Protein AF-A0A954QT85-F1 (afdb_monomer_lite)

Structure (mmCIF, N/CA/C/O backbone):
data_AF-A0A954QT85-F1
#
_entry.id   AF-A0A954QT85-F1
#
loop_
_atom_site.group_PDB
_atom_site.id
_atom_site.type_symbol
_atom_site.label_atom_id
_atom_site.label_alt_id
_atom_site.label_comp_id
_atom_site.label_asym_id
_atom_site.label_entity_id
_atom_site.label_seq_id
_atom_site.pdbx_PDB_ins_code
_atom_site.Cartn_x
_atom_site.Cartn_y
_atom_site.Cartn_z
_atom_site.occupancy
_atom_site.B_iso_or_equiv
_atom_site.auth_seq_id
_atom_site.auth_comp_id
_atom_site.auth_asym_id
_atom_site.auth_atom_id
_atom_site.pdbx_PDB_model_num
ATOM 1 N N . VAL A 1 1 ? 1.605 5.971 -12.149 1.00 67.94 1 VAL A N 1
ATOM 2 C CA . VAL A 1 1 ? 1.596 4.894 -11.134 1.00 67.94 1 VAL A CA 1
ATOM 3 C C . VAL A 1 1 ? 2.509 5.250 -9.976 1.00 67.94 1 VAL A C 1
ATOM 5 O O . VAL A 1 1 ? 3.526 5.888 -10.214 1.00 67.94 1 VAL A O 1
ATOM 8 N N . LEU A 1 2 ? 2.139 4.904 -8.746 1.00 67.56 2 LEU A N 1
ATOM 9 C CA . LEU A 1 2 ? 2.959 5.116 -7.550 1.00 67.56 2 LEU A CA 1
ATOM 10 C C . LEU A 1 2 ? 3.504 3.767 -7.062 1.00 67.56 2 LEU A C 1
ATOM 12 O O . LEU A 1 2 ? 2.730 2.831 -6.890 1.00 67.56 2 LEU A O 1
ATOM 16 N N . CYS A 1 3 ? 4.808 3.656 -6.833 1.00 67.69 3 CYS A N 1
ATOM 17 C CA . CYS A 1 3 ? 5.432 2.490 -6.211 1.00 67.69 3 CYS A CA 1
ATOM 18 C C . CYS A 1 3 ? 6.156 2.938 -4.945 1.00 67.69 3 CYS A C 1
ATOM 20 O O . CYS A 1 3 ? 6.933 3.885 -4.998 1.00 67.69 3 CYS A O 1
ATOM 22 N N . ALA A 1 4 ? 5.892 2.299 -3.807 1.00 66.56 4 ALA A N 1
ATOM 23 C CA . ALA A 1 4 ? 6.559 2.615 -2.545 1.00 66.56 4 ALA A CA 1
ATOM 24 C C . ALA A 1 4 ? 7.546 1.512 -2.147 1.00 66.56 4 ALA A C 1
ATOM 26 O O . ALA A 1 4 ? 7.207 0.329 -2.147 1.00 66.56 4 ALA A O 1
ATOM 27 N N . VAL A 1 5 ? 8.757 1.927 -1.780 1.00 65.50 5 VAL A N 1
ATOM 28 C CA . VAL A 1 5 ? 9.930 1.092 -1.519 1.00 65.50 5 VAL A CA 1
ATOM 29 C C . VAL A 1 5 ? 10.584 1.517 -0.211 1.00 65.50 5 VAL A C 1
ATOM 31 O O . VAL A 1 5 ? 10.837 2.695 0.038 1.00 65.50 5 VAL A O 1
ATOM 34 N N . GLY A 1 6 ? 10.905 0.542 0.631 1.00 60.19 6 GLY A N 1
ATOM 35 C CA . GLY A 1 6 ? 11.756 0.773 1.793 1.00 60.19 6 GLY A CA 1
ATOM 36 C C . GLY A 1 6 ? 13.237 0.886 1.428 1.00 60.19 6 GLY A C 1
ATOM 37 O O . GLY A 1 6 ? 13.700 0.223 0.509 1.00 60.19 6 GLY A O 1
ATOM 38 N N . GLY A 1 7 ? 14.014 1.633 2.208 1.00 54.50 7 GLY A N 1
ATOM 39 C CA . GLY A 1 7 ? 15.477 1.740 2.087 1.00 54.50 7 GLY A CA 1
ATOM 40 C C . GLY A 1 7 ? 16.266 0.542 2.640 1.00 54.50 7 GLY A C 1
ATOM 41 O O . GLY A 1 7 ? 17.430 0.699 2.992 1.00 54.50 7 GLY A O 1
ATOM 42 N N . GLY A 1 8 ? 15.631 -0.626 2.794 1.00 62.81 8 GLY A N 1
ATOM 43 C CA . GLY A 1 8 ? 16.267 -1.859 3.276 1.00 62.81 8 GLY A CA 1
ATOM 44 C C . GLY A 1 8 ? 17.018 -2.619 2.176 1.00 62.81 8 GLY A C 1
ATOM 45 O O . GLY A 1 8 ? 17.151 -2.128 1.057 1.00 62.81 8 GLY A O 1
ATOM 46 N N . GLN A 1 9 ? 17.475 -3.842 2.477 1.00 60.03 9 GLN A N 1
ATOM 47 C CA . GLN A 1 9 ? 18.276 -4.656 1.542 1.00 60.03 9 GLN A CA 1
ATOM 48 C C . GLN A 1 9 ? 17.580 -4.937 0.198 1.00 60.03 9 GLN A C 1
ATOM 50 O O . GLN A 1 9 ? 18.251 -5.048 -0.823 1.00 60.03 9 GLN A O 1
ATOM 55 N N . ASP A 1 10 ? 16.247 -4.937 0.173 1.00 64.25 10 ASP A N 1
ATOM 56 C CA . ASP A 1 10 ? 15.458 -5.226 -1.031 1.00 64.25 10 ASP A CA 1
ATOM 57 C C . ASP A 1 10 ? 15.173 -3.975 -1.887 1.00 64.25 10 ASP A C 1
ATOM 59 O O . ASP A 1 10 ? 14.677 -4.072 -3.012 1.00 64.25 10 ASP A O 1
ATOM 63 N N . GLY A 1 11 ? 15.495 -2.778 -1.376 1.00 69.38 11 GLY A N 1
ATOM 64 C CA . GLY A 1 11 ? 15.117 -1.510 -2.003 1.00 69.38 11 GLY A CA 1
ATOM 65 C C . GLY A 1 11 ? 15.787 -1.269 -3.356 1.00 69.38 11 GLY A C 1
ATOM 66 O O . GLY A 1 11 ? 15.167 -0.731 -4.273 1.00 69.38 11 GLY A O 1
ATOM 67 N N . VAL A 1 12 ? 17.034 -1.722 -3.514 1.00 75.06 12 VAL A N 1
ATOM 68 C CA . VAL A 1 12 ? 17.789 -1.601 -4.772 1.00 75.06 12 VAL A CA 1
ATOM 69 C C . VAL A 1 12 ? 17.232 -2.534 -5.846 1.00 75.06 12 VAL A C 1
ATOM 71 O O . VAL A 1 12 ? 17.084 -2.118 -6.996 1.00 75.06 12 VAL A O 1
ATOM 74 N N . SER A 1 13 ? 16.898 -3.776 -5.487 1.00 7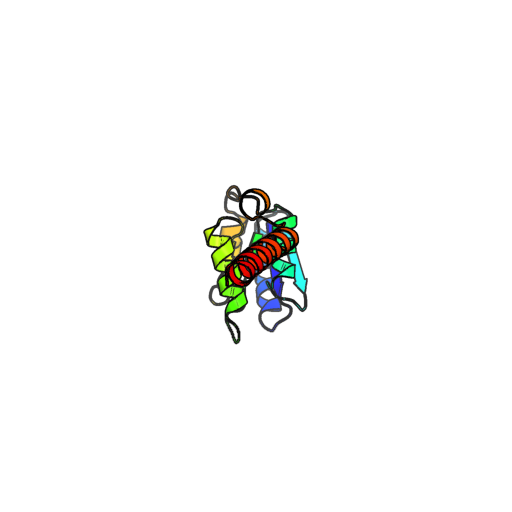6.69 13 SER A N 1
ATOM 75 C CA . SER A 1 13 ? 16.303 -4.747 -6.412 1.00 76.69 13 SER A CA 1
ATOM 76 C C . SER A 1 13 ? 14.945 -4.263 -6.917 1.00 76.69 13 SER A C 1
ATOM 78 O O . SER A 1 13 ? 14.681 -4.314 -8.118 1.00 76.69 13 SER A O 1
ATOM 80 N N . LEU A 1 14 ? 14.128 -3.697 -6.021 1.00 75.19 14 LEU A N 1
ATOM 81 C CA . LEU A 1 14 ? 12.832 -3.119 -6.370 1.00 75.19 14 LEU A CA 1
ATOM 82 C C . LEU A 1 14 ? 12.973 -1.888 -7.266 1.00 75.19 14 LEU A C 1
ATOM 84 O O . LEU A 1 14 ? 12.303 -1.802 -8.291 1.00 75.19 14 LEU A O 1
ATOM 88 N N . ALA A 1 15 ? 13.878 -0.967 -6.927 1.00 79.50 15 ALA A N 1
ATOM 89 C CA . ALA A 1 15 ? 14.139 0.207 -7.754 1.00 79.50 15 ALA A CA 1
ATOM 90 C C . ALA A 1 15 ? 14.620 -0.180 -9.161 1.00 79.50 15 ALA A C 1
ATOM 92 O O . ALA A 1 15 ? 14.156 0.393 -10.143 1.00 79.50 15 ALA A O 1
ATOM 93 N N . ARG A 1 16 ? 15.502 -1.183 -9.278 1.00 83.62 16 ARG A N 1
ATOM 94 C CA . ARG A 1 16 ? 15.997 -1.679 -10.571 1.00 83.62 16 ARG A CA 1
ATOM 95 C C . ARG A 1 16 ? 14.877 -2.283 -11.413 1.00 83.62 16 ARG A C 1
ATOM 97 O O . ARG A 1 16 ? 14.709 -1.875 -12.558 1.00 83.62 16 ARG A O 1
ATOM 104 N N . ALA A 1 17 ? 14.110 -3.208 -10.837 1.00 82.00 17 ALA A N 1
ATOM 105 C CA . ALA A 1 17 ? 13.004 -3.855 -11.535 1.00 82.00 17 ALA A CA 1
ATOM 106 C C . ALA A 1 17 ? 11.929 -2.834 -11.947 1.00 82.00 17 ALA A C 1
ATOM 108 O O . ALA A 1 17 ? 11.376 -2.915 -13.041 1.00 82.00 17 ALA A O 1
ATOM 109 N N . PHE A 1 18 ? 11.685 -1.822 -11.108 1.00 82.25 18 PHE A N 1
ATOM 110 C CA . PHE A 1 18 ? 10.777 -0.728 -11.429 1.00 82.25 18 PHE A CA 1
ATOM 111 C C . PHE A 1 18 ? 11.284 0.126 -12.592 1.00 82.25 18 PHE A C 1
ATOM 113 O O . PHE A 1 18 ? 10.513 0.365 -13.515 1.00 82.25 18 PHE A O 1
ATOM 120 N N . VAL A 1 19 ? 12.558 0.551 -12.576 1.00 82.88 19 VAL A N 1
ATOM 121 C CA . VAL A 1 19 ? 13.187 1.334 -13.660 1.00 82.88 19 VAL A CA 1
ATOM 122 C C . VAL A 1 19 ? 13.122 0.589 -14.995 1.00 82.88 19 VAL A C 1
ATOM 124 O O . VAL A 1 19 ? 12.772 1.177 -16.018 1.00 82.88 19 VAL A O 1
ATOM 127 N N . GLU A 1 20 ? 13.409 -0.711 -14.985 1.00 84.62 20 GLU A N 1
ATOM 128 C CA . GLU A 1 20 ? 13.288 -1.561 -16.168 1.00 84.62 20 GLU A CA 1
ATOM 129 C C . GLU A 1 20 ? 11.841 -1.592 -16.681 1.00 84.62 20 GLU A C 1
ATOM 131 O O . GLU A 1 20 ? 11.592 -1.326 -17.858 1.00 84.62 20 GLU A O 1
ATOM 136 N N . ALA A 1 21 ? 10.870 -1.785 -15.787 1.00 80.94 21 ALA A N 1
ATOM 137 C CA . ALA A 1 21 ? 9.459 -1.828 -16.152 1.00 80.94 21 ALA A CA 1
ATOM 138 C C . ALA A 1 21 ? 8.925 -0.491 -16.709 1.00 80.94 21 ALA A C 1
ATOM 140 O O . ALA A 1 21 ? 8.134 -0.475 -17.654 1.00 80.94 21 ALA A O 1
ATOM 141 N N . ILE A 1 22 ? 9.361 0.658 -16.182 1.00 81.56 22 ILE A N 1
ATOM 142 C CA . ILE A 1 22 ? 8.942 1.969 -16.716 1.00 81.56 22 ILE A CA 1
ATOM 143 C C . ILE A 1 22 ? 9.602 2.290 -18.060 1.00 81.56 22 ILE A C 1
ATOM 145 O O . ILE A 1 22 ? 8.974 2.937 -18.901 1.00 81.56 22 ILE A O 1
ATOM 149 N N . SER A 1 23 ? 10.818 1.788 -18.303 1.00 81.12 23 SER A N 1
ATOM 150 C CA . SER A 1 23 ? 11.537 2.017 -19.564 1.00 81.12 23 SER A CA 1
ATOM 151 C C . SER A 1 23 ? 10.813 1.432 -20.784 1.00 81.12 23 SER A C 1
ATOM 153 O O . SER A 1 23 ? 10.906 1.986 -21.876 1.00 81.12 23 SER A O 1
ATOM 155 N N . VAL A 1 24 ? 10.027 0.365 -20.585 1.00 81.81 24 VAL A N 1
ATOM 156 C CA . VAL A 1 24 ? 9.291 -0.335 -21.653 1.00 81.81 24 VAL A CA 1
ATOM 157 C C . VAL A 1 24 ? 7.811 0.050 -21.751 1.00 81.81 24 VAL A C 1
ATOM 159 O O . VAL A 1 24 ? 7.132 -0.360 -22.688 1.00 81.81 24 VAL A O 1
ATOM 162 N N . THR A 1 25 ? 7.282 0.828 -20.801 1.00 74.06 25 THR A N 1
ATOM 163 C CA . THR A 1 25 ? 5.841 1.150 -20.731 1.00 74.06 25 THR A CA 1
ATOM 164 C C . THR A 1 25 ? 5.499 2.605 -21.038 1.00 74.06 25 THR A C 1
ATOM 166 O O . THR A 1 25 ? 4.332 2.900 -21.295 1.00 74.06 25 THR A O 1
ATOM 169 N N . ASN A 1 26 ? 6.481 3.516 -21.021 1.00 72.44 26 ASN A N 1
ATOM 170 C CA . ASN A 1 26 ? 6.312 4.954 -21.285 1.00 72.44 26 ASN A CA 1
ATOM 171 C C . ASN A 1 26 ? 5.184 5.627 -20.459 1.00 72.44 26 ASN A C 1
ATOM 173 O O . ASN A 1 26 ? 4.591 6.623 -20.876 1.00 72.44 26 ASN A O 1
ATOM 177 N N . ARG A 1 27 ? 4.851 5.070 -19.282 1.00 75.31 27 ARG A N 1
ATOM 178 C CA . ARG A 1 27 ? 3.817 5.590 -18.372 1.00 75.31 27 ARG A CA 1
ATOM 179 C C . ARG A 1 27 ? 4.450 6.444 -17.265 1.00 75.31 27 ARG A C 1
ATOM 181 O O . ARG A 1 27 ? 5.430 6.008 -16.662 1.00 75.31 27 ARG A O 1
ATOM 188 N N . PRO A 1 28 ? 3.868 7.608 -16.905 1.00 67.31 28 PRO A N 1
ATOM 189 C CA . PRO A 1 28 ? 4.342 8.401 -15.776 1.00 67.31 28 PRO A CA 1
ATOM 190 C C . PRO A 1 28 ? 4.272 7.603 -14.474 1.00 67.31 28 PRO A C 1
ATOM 192 O O . PRO A 1 28 ? 3.213 7.092 -14.081 1.00 67.31 28 PRO A O 1
ATOM 195 N N . ALA A 1 29 ? 5.404 7.514 -13.789 1.00 68.94 29 ALA A N 1
ATOM 196 C CA . ALA A 1 29 ? 5.596 6.637 -12.652 1.00 68.94 29 ALA A CA 1
ATOM 197 C C . ALA A 1 29 ? 6.408 7.349 -11.562 1.00 68.94 29 ALA A C 1
ATOM 199 O O . ALA A 1 29 ? 7.352 8.073 -11.862 1.00 68.94 29 ALA A O 1
ATOM 200 N N . VAL A 1 30 ? 6.019 7.172 -10.302 1.00 67.31 30 VAL A N 1
ATOM 201 C CA . VAL A 1 30 ? 6.673 7.771 -9.134 1.00 67.31 30 VAL A CA 1
ATOM 202 C C . VAL A 1 30 ? 7.115 6.640 -8.220 1.00 67.31 30 VAL A C 1
ATOM 204 O O . VAL A 1 30 ? 6.290 5.820 -7.823 1.00 67.31 30 VAL A O 1
ATOM 207 N N . LEU A 1 31 ? 8.404 6.609 -7.886 1.00 67.88 31 LEU A N 1
ATOM 208 C CA . LEU A 1 31 ? 8.974 5.699 -6.898 1.00 67.88 31 LEU A CA 1
ATOM 209 C C . LEU A 1 31 ? 9.186 6.464 -5.585 1.00 67.88 31 LEU A C 1
ATOM 211 O O . LEU A 1 31 ? 9.976 7.403 -5.537 1.00 67.88 31 LEU A O 1
ATOM 215 N N . LEU A 1 32 ? 8.486 6.085 -4.522 1.00 63.75 32 LEU A N 1
ATOM 216 C CA . LEU A 1 32 ? 8.707 6.593 -3.172 1.00 63.75 32 LEU A CA 1
ATOM 217 C C . LEU A 1 32 ? 9.737 5.701 -2.484 1.00 63.75 32 LEU A C 1
ATOM 219 O O . LEU A 1 32 ? 9.449 4.540 -2.219 1.00 63.75 32 LEU A O 1
ATOM 223 N N . THR A 1 33 ? 10.918 6.233 -2.177 1.00 56.62 33 THR A N 1
ATOM 224 C CA . THR A 1 33 ? 11.979 5.515 -1.451 1.00 56.62 33 THR A CA 1
ATOM 225 C C . THR A 1 33 ? 12.278 6.211 -0.125 1.00 56.62 33 THR A C 1
ATOM 227 O O . THR A 1 33 ? 12.401 7.435 -0.105 1.00 56.62 33 THR A O 1
ATOM 230 N N . GLY A 1 34 ? 12.459 5.475 0.973 1.00 54.34 34 GLY A N 1
ATOM 231 C CA . GLY A 1 34 ? 12.865 6.076 2.251 1.00 54.34 34 GLY A CA 1
ATOM 232 C C . GLY A 1 34 ? 13.110 5.061 3.373 1.00 54.34 34 GLY A C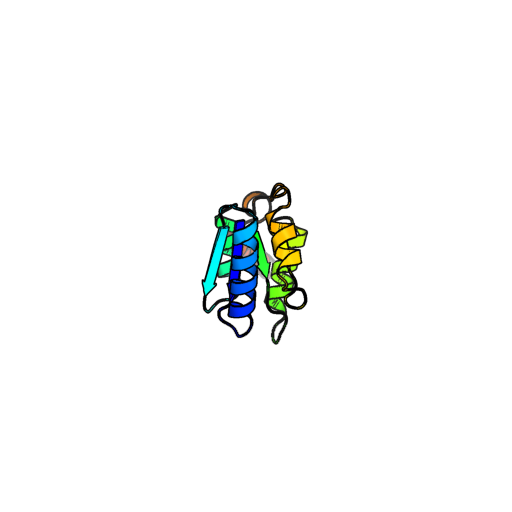 1
ATOM 233 O O . GLY A 1 34 ? 12.786 3.884 3.216 1.00 54.34 34 GLY A O 1
ATOM 234 N N . PRO A 1 35 ? 13.658 5.485 4.531 1.00 50.41 35 PRO A N 1
ATOM 235 C CA . PRO A 1 35 ? 13.957 4.589 5.660 1.00 50.41 35 PRO A CA 1
ATOM 236 C C . PRO A 1 35 ? 12.700 3.909 6.227 1.00 50.41 35 PRO A C 1
ATOM 238 O O . PRO A 1 35 ? 12.783 2.860 6.864 1.00 50.41 35 PRO A O 1
ATOM 241 N N . HIS A 1 36 ? 11.526 4.478 5.953 1.00 50.06 36 HIS A N 1
ATOM 242 C CA . HIS A 1 36 ? 10.237 3.914 6.306 1.00 50.06 36 HIS A CA 1
ATOM 243 C C . HIS A 1 36 ? 9.607 3.227 5.090 1.00 50.06 36 HIS A C 1
ATOM 245 O O . HIS A 1 36 ? 9.119 3.867 4.163 1.00 50.06 36 HIS A O 1
ATOM 251 N N . MET A 1 37 ? 9.618 1.894 5.146 1.00 62.66 37 MET A N 1
ATOM 252 C CA . MET A 1 37 ? 8.825 0.935 4.356 1.00 62.66 37 MET A CA 1
ATOM 253 C C . MET A 1 37 ? 7.313 1.285 4.341 1.00 62.66 37 MET A C 1
ATOM 255 O O . MET A 1 37 ? 6.952 2.290 4.953 1.00 62.66 37 MET A O 1
ATOM 259 N N . PRO A 1 38 ? 6.386 0.508 3.728 1.00 60.66 38 PRO A N 1
ATOM 260 C CA . PRO A 1 38 ? 4.930 0.718 3.878 1.00 60.66 38 PRO A CA 1
ATOM 261 C C . PRO A 1 38 ? 4.403 0.501 5.319 1.00 60.66 38 PRO A C 1
ATOM 263 O O . PRO A 1 38 ? 3.555 -0.344 5.604 1.00 60.66 38 PRO A O 1
ATOM 266 N N . GLY A 1 39 ? 4.921 1.272 6.271 1.00 67.50 39 GLY A N 1
ATOM 267 C CA . GLY A 1 39 ? 4.331 1.513 7.574 1.00 67.50 39 GLY A CA 1
ATOM 268 C C . GLY A 1 39 ? 3.196 2.528 7.467 1.00 67.50 39 GLY A C 1
ATOM 269 O O . GLY A 1 39 ? 2.870 3.012 6.385 1.00 67.50 39 GLY A O 1
ATOM 270 N N . TYR A 1 40 ? 2.602 2.864 8.609 1.00 70.69 40 TYR A N 1
ATOM 271 C CA . TYR A 1 40 ? 1.374 3.659 8.679 1.00 70.69 40 TYR A CA 1
ATOM 272 C C . TYR A 1 40 ? 1.437 4.962 7.862 1.00 70.69 40 TYR A C 1
ATOM 274 O O . TYR A 1 40 ? 0.605 5.174 6.987 1.00 70.69 40 TYR A O 1
ATOM 282 N N . ASN A 1 41 ? 2.479 5.775 8.058 1.00 72.50 41 ASN A N 1
ATOM 283 C CA . ASN A 1 41 ? 2.604 7.078 7.394 1.00 72.50 41 ASN A CA 1
ATOM 284 C C . ASN A 1 41 ? 2.748 6.962 5.873 1.00 72.50 41 ASN A C 1
ATOM 286 O O . ASN A 1 41 ? 2.089 7.691 5.138 1.00 72.50 41 ASN A O 1
ATOM 290 N N . THR A 1 42 ? 3.558 6.016 5.395 1.00 75.38 42 THR A N 1
ATOM 291 C CA . THR A 1 42 ? 3.744 5.777 3.958 1.00 75.38 42 THR A CA 1
ATOM 292 C C . THR A 1 42 ? 2.439 5.325 3.309 1.00 75.38 42 THR A C 1
ATOM 294 O O . THR A 1 42 ? 2.102 5.796 2.226 1.00 75.38 42 THR A O 1
ATOM 297 N N . MET A 1 43 ? 1.664 4.471 3.988 1.00 77.56 43 MET A N 1
ATOM 298 C CA . MET A 1 43 ? 0.342 4.060 3.508 1.00 77.56 43 MET A CA 1
ATOM 299 C C . MET A 1 43 ? -0.624 5.248 3.464 1.00 77.56 43 MET A C 1
ATOM 301 O O . MET A 1 43 ? -1.309 5.424 2.462 1.00 77.56 43 MET A O 1
ATOM 305 N N . CYS A 1 44 ? -0.630 6.111 4.486 1.00 76.31 44 CYS A N 1
ATOM 306 C CA . CYS A 1 44 ? -1.424 7.342 4.478 1.00 76.31 44 CYS A CA 1
ATOM 307 C C . CYS A 1 44 ? -1.056 8.267 3.310 1.00 76.31 44 CYS A C 1
ATOM 309 O O . CYS A 1 44 ? -1.951 8.796 2.656 1.00 76.31 44 CYS A O 1
ATOM 311 N N . SER A 1 45 ? 0.235 8.429 2.999 1.00 75.44 45 SER A N 1
ATOM 312 C CA . SER A 1 45 ? 0.669 9.203 1.830 1.00 75.44 45 SER A CA 1
ATOM 313 C C . SER A 1 45 ? 0.215 8.562 0.518 1.00 75.44 45 SER A C 1
ATOM 315 O O . SER A 1 45 ? -0.334 9.248 -0.336 1.00 75.44 45 SER A O 1
ATOM 317 N N . VAL A 1 46 ? 0.389 7.246 0.355 1.00 78.69 46 VAL A N 1
ATOM 318 C CA . VAL A 1 46 ? -0.088 6.517 -0.834 1.00 78.69 46 VAL A CA 1
ATOM 319 C C . VAL A 1 46 ? -1.592 6.732 -1.039 1.00 78.69 46 VAL A C 1
ATOM 321 O O . VAL A 1 46 ? -2.023 7.055 -2.146 1.00 78.69 46 VAL A O 1
ATOM 324 N N . MET A 1 47 ? -2.372 6.627 0.037 1.00 81.56 47 MET A N 1
ATOM 325 C CA . MET A 1 47 ? -3.820 6.835 0.025 1.00 81.56 47 MET A CA 1
ATOM 326 C C . MET A 1 47 ? -4.218 8.289 -0.270 1.00 81.56 47 MET A C 1
ATOM 328 O O . MET A 1 47 ? -5.207 8.520 -0.967 1.00 81.56 47 MET A O 1
ATOM 332 N N . SER A 1 48 ? -3.460 9.280 0.212 1.00 77.88 48 SER A N 1
ATOM 333 C CA . SER A 1 48 ? -3.802 10.697 0.030 1.00 77.88 48 SER A CA 1
ATOM 334 C C . SER A 1 48 ? -3.628 11.183 -1.411 1.00 77.88 48 SER A C 1
ATOM 336 O O . SER A 1 48 ? -4.367 12.071 -1.840 1.00 77.88 48 SER A O 1
ATOM 338 N N . PHE A 1 49 ? -2.713 10.578 -2.181 1.00 76.88 49 PHE A N 1
ATOM 339 C CA . PHE A 1 49 ? -2.485 10.939 -3.584 1.00 76.88 49 PHE A CA 1
ATOM 340 C C . PHE A 1 49 ? -3.627 10.529 -4.523 1.00 76.88 49 PHE A C 1
ATOM 342 O O . PHE A 1 49 ? -3.724 11.091 -5.615 1.00 76.88 49 PHE A O 1
ATOM 349 N N . GLY A 1 50 ? -4.468 9.557 -4.142 1.00 77.25 50 GLY A N 1
ATOM 350 C CA . GLY A 1 50 ? -5.586 9.090 -4.975 1.00 77.25 50 GLY A CA 1
ATOM 351 C C . GLY A 1 50 ? -5.147 8.552 -6.343 1.00 77.25 50 GLY A C 1
ATOM 352 O O . GLY A 1 50 ? -5.859 8.692 -7.336 1.00 77.25 50 GLY A O 1
ATOM 353 N N . LYS A 1 51 ? -3.930 8.004 -6.424 1.00 78.69 51 LYS A N 1
ATOM 354 C CA . LYS A 1 51 ? -3.339 7.457 -7.651 1.00 78.69 51 LYS A CA 1
ATOM 355 C C . LYS A 1 51 ? -3.269 5.933 -7.548 1.00 78.69 51 LYS A C 1
ATOM 357 O O . LYS A 1 51 ? -3.021 5.427 -6.456 1.00 78.69 51 LYS A O 1
ATOM 362 N N . PRO A 1 52 ? -3.351 5.217 -8.681 1.00 82.00 52 PRO A N 1
ATOM 363 C CA . PRO A 1 52 ? -3.036 3.796 -8.728 1.00 82.00 52 PRO A CA 1
ATOM 364 C C . PRO A 1 52 ? -1.661 3.504 -8.127 1.00 82.00 52 PRO A C 1
ATOM 366 O O . PRO A 1 52 ? -0.657 4.096 -8.557 1.00 82.00 52 PRO A O 1
ATOM 369 N N . ALA A 1 53 ? -1.633 2.615 -7.135 1.00 83.25 53 ALA A N 1
ATOM 370 C CA . ALA A 1 53 ? -0.460 2.356 -6.316 1.00 83.25 53 ALA A CA 1
ATOM 371 C C . ALA A 1 53 ? -0.184 0.860 -6.150 1.00 83.25 53 ALA A C 1
ATOM 373 O O . ALA A 1 53 ? -1.095 0.084 -5.869 1.00 83.25 53 ALA A O 1
ATOM 374 N N . LEU A 1 54 ? 1.090 0.488 -6.276 1.00 85.25 54 LEU A N 1
ATOM 375 C CA . LEU A 1 54 ? 1.605 -0.842 -5.972 1.00 85.25 54 LEU A CA 1
ATOM 376 C C . LEU A 1 54 ? 2.550 -0.760 -4.779 1.00 85.25 54 LEU A C 1
ATOM 378 O O . LEU A 1 54 ? 3.487 0.044 -4.757 1.00 85.25 54 LEU A O 1
ATOM 382 N N . VAL A 1 55 ? 2.316 -1.619 -3.796 1.00 83.25 55 VAL A N 1
ATOM 383 C CA . VAL A 1 55 ? 3.116 -1.701 -2.578 1.00 83.25 55 VAL A CA 1
ATOM 384 C C . VAL A 1 55 ? 3.825 -3.049 -2.519 1.00 83.25 55 VAL A C 1
ATOM 386 O O . VAL A 1 55 ? 3.200 -4.092 -2.697 1.00 83.25 55 VAL A O 1
ATOM 389 N N . VAL A 1 56 ? 5.126 -3.026 -2.224 1.00 84.56 56 VAL A N 1
ATOM 390 C CA . VAL A 1 56 ? 5.923 -4.232 -1.950 1.00 84.56 56 VAL A CA 1
ATOM 391 C C . VAL A 1 56 ? 6.332 -4.214 -0.475 1.00 84.56 56 VAL A C 1
ATOM 393 O O . VAL A 1 56 ? 7.320 -3.570 -0.108 1.00 84.56 56 VAL A O 1
ATOM 396 N N . PRO A 1 57 ? 5.531 -4.813 0.422 1.00 82.19 57 PRO A N 1
ATOM 397 C CA . PRO A 1 57 ? 5.807 -4.810 1.853 1.00 82.19 57 PRO A CA 1
ATOM 398 C C . PRO A 1 57 ? 6.898 -5.818 2.221 1.00 82.19 57 PRO A C 1
ATOM 400 O O . PRO A 1 57 ? 7.117 -6.813 1.535 1.00 82.19 57 PRO A O 1
ATOM 403 N N . ARG A 1 58 ? 7.537 -5.610 3.373 1.00 80.44 58 ARG A N 1
ATOM 404 C CA . ARG A 1 58 ? 8.395 -6.636 3.975 1.00 80.44 58 ARG A CA 1
ATOM 405 C C . ARG A 1 58 ? 7.552 -7.641 4.750 1.00 80.44 58 ARG A C 1
ATOM 407 O O . ARG A 1 58 ? 6.575 -7.264 5.397 1.00 80.44 58 ARG A O 1
ATOM 414 N N . THR A 1 59 ? 7.977 -8.896 4.737 1.00 81.38 59 THR A N 1
ATOM 415 C CA . THR A 1 59 ? 7.321 -10.002 5.454 1.00 81.38 59 THR A CA 1
ATOM 416 C C . THR A 1 59 ? 8.083 -10.454 6.701 1.00 81.38 59 THR A C 1
ATOM 418 O O . THR A 1 59 ? 7.503 -11.100 7.568 1.00 81.38 59 THR A O 1
ATOM 421 N N . LEU A 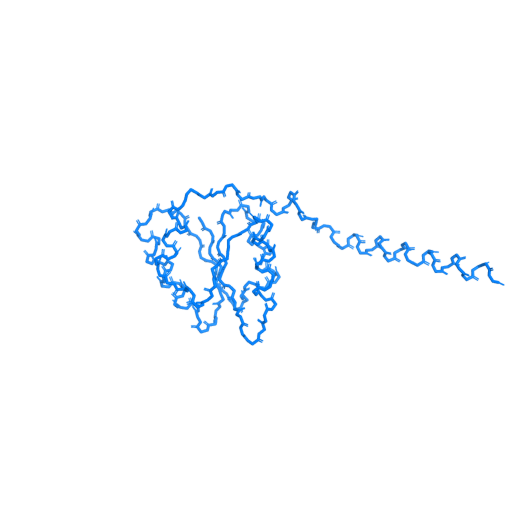1 60 ? 9.359 -10.080 6.839 1.00 80.56 60 LEU A N 1
ATOM 422 C CA . LEU A 1 60 ? 10.223 -10.428 7.974 1.00 80.56 60 LEU A CA 1
ATOM 423 C C . LEU A 1 60 ? 10.942 -9.196 8.542 1.00 80.56 60 LEU A C 1
ATOM 425 O O . LEU A 1 60 ? 11.125 -8.227 7.828 1.00 80.56 60 LEU A O 1
ATOM 429 N N . PRO A 1 61 ? 11.376 -9.171 9.814 1.00 77.38 61 PRO A N 1
ATOM 430 C CA . PRO A 1 61 ? 10.947 -10.075 10.880 1.00 77.38 61 PRO A CA 1
ATOM 431 C C . PRO A 1 61 ? 9.491 -9.819 11.310 1.00 77.38 61 PRO A C 1
ATOM 433 O O . PRO A 1 61 ? 8.938 -10.592 12.078 1.00 77.38 61 PRO A O 1
ATOM 436 N N . ARG A 1 62 ? 8.894 -8.710 10.857 1.00 78.88 62 ARG A N 1
ATOM 437 C CA . ARG A 1 62 ? 7.591 -8.198 11.285 1.00 78.88 62 ARG A CA 1
ATOM 438 C C . ARG A 1 62 ? 6.597 -8.256 10.129 1.00 78.88 62 ARG A C 1
ATOM 440 O O . ARG A 1 62 ? 6.865 -7.685 9.072 1.00 78.88 62 ARG A O 1
ATOM 447 N N . GLN A 1 63 ? 5.471 -8.934 10.334 1.00 85.12 63 GLN A N 1
ATOM 448 C CA . GLN A 1 63 ? 4.450 -9.180 9.308 1.00 85.12 63 GLN A CA 1
ATOM 449 C C . GLN A 1 63 ? 3.423 -8.048 9.180 1.00 85.12 63 GLN A C 1
ATOM 451 O O . GLN A 1 63 ? 2.647 -8.012 8.229 1.00 85.12 63 GLN A O 1
ATOM 456 N N . GLU A 1 64 ? 3.417 -7.089 10.101 1.00 84.56 64 GLU A N 1
ATOM 457 C CA . GLU A 1 64 ? 2.402 -6.040 10.207 1.00 84.56 64 GLU A CA 1
ATOM 458 C C . GLU A 1 64 ? 2.344 -5.142 8.965 1.00 84.56 64 GLU A C 1
ATOM 460 O O . GLU A 1 64 ? 1.296 -4.568 8.672 1.00 84.56 64 GLU A O 1
ATOM 465 N N . GLN A 1 65 ? 3.452 -4.996 8.230 1.00 82.44 65 GLN A N 1
ATOM 466 C CA . GLN A 1 65 ? 3.458 -4.283 6.947 1.00 82.44 65 GLN A CA 1
ATOM 467 C C . GLN A 1 65 ? 2.686 -5.059 5.883 1.00 82.44 65 GLN A C 1
ATOM 469 O O . GLN A 1 65 ? 1.813 -4.490 5.233 1.00 82.44 65 GLN A O 1
ATOM 474 N N . TYR A 1 66 ? 2.984 -6.353 5.743 1.00 85.94 66 TYR A N 1
ATOM 475 C CA . TYR A 1 66 ? 2.299 -7.232 4.804 1.00 85.94 66 TYR A CA 1
ATOM 476 C C . TYR A 1 66 ? 0.808 -7.328 5.127 1.00 85.94 66 TYR A C 1
ATOM 478 O O . TYR A 1 66 ? -0.014 -7.078 4.254 1.00 85.94 66 TYR A O 1
ATOM 486 N N . ILE A 1 67 ? 0.454 -7.561 6.396 1.00 88.38 67 ILE A N 1
ATOM 487 C CA . ILE A 1 67 ? -0.943 -7.631 6.849 1.00 88.38 67 ILE A CA 1
ATOM 488 C C . ILE A 1 67 ? -1.693 -6.340 6.499 1.00 88.38 67 ILE A C 1
ATOM 490 O O . ILE A 1 67 ? -2.771 -6.394 5.915 1.00 88.38 67 ILE A O 1
ATOM 494 N N . ARG A 1 68 ? -1.129 -5.166 6.811 1.00 87.19 68 ARG A N 1
ATOM 495 C CA . ARG A 1 68 ? -1.774 -3.875 6.516 1.00 87.19 68 ARG A CA 1
ATOM 496 C C . ARG A 1 68 ? -1.944 -3.641 5.019 1.00 87.19 68 ARG A C 1
ATOM 498 O O . ARG A 1 68 ? -3.009 -3.200 4.597 1.00 87.19 68 ARG A O 1
ATOM 505 N N . ALA A 1 69 ? -0.901 -3.909 4.238 1.00 86.56 69 ALA A N 1
ATOM 506 C CA . ALA A 1 69 ? -0.947 -3.746 2.793 1.00 86.56 69 ALA A CA 1
ATOM 507 C C . ALA A 1 69 ? -1.996 -4.681 2.178 1.00 86.56 69 ALA A C 1
ATOM 509 O O . ALA A 1 69 ? -2.808 -4.230 1.375 1.00 86.56 69 ALA A O 1
ATOM 510 N N . GLN A 1 70 ? -2.047 -5.938 2.625 1.00 89.38 70 GLN A N 1
ATOM 511 C CA . GLN A 1 70 ? -3.029 -6.909 2.160 1.00 89.38 70 GLN A CA 1
ATOM 512 C C . GLN A 1 70 ? -4.459 -6.474 2.495 1.00 89.38 70 GLN A C 1
ATOM 514 O O . GLN A 1 70 ? -5.302 -6.471 1.612 1.00 89.38 70 GLN A O 1
ATOM 519 N N . ARG A 1 71 ? -4.728 -5.995 3.719 1.00 90.62 71 ARG A N 1
ATOM 520 C CA . ARG A 1 71 ? -6.065 -5.486 4.081 1.00 90.62 71 ARG A CA 1
ATOM 521 C C . ARG A 1 71 ? -6.520 -4.317 3.211 1.00 90.62 71 ARG A C 1
ATOM 523 O O . ARG A 1 71 ? -7.690 -4.240 2.866 1.00 90.62 71 ARG A O 1
ATOM 530 N N . LEU A 1 72 ? -5.610 -3.418 2.843 1.00 87.62 72 LEU A N 1
ATOM 531 C CA . LEU A 1 72 ? -5.930 -2.309 1.940 1.00 87.62 72 LEU A CA 1
ATOM 532 C C . LEU A 1 72 ? -6.102 -2.770 0.487 1.00 87.62 72 LEU A C 1
ATOM 534 O O . LEU A 1 72 ? -6.907 -2.190 -0.240 1.00 87.62 72 LEU A O 1
ATOM 538 N N . ALA A 1 73 ? -5.394 -3.823 0.074 1.00 88.50 73 ALA A N 1
ATOM 539 C CA . ALA A 1 73 ? -5.608 -4.462 -1.220 1.00 88.50 73 ALA A CA 1
ATOM 540 C C . ALA A 1 73 ? -6.960 -5.179 -1.302 1.00 88.50 73 ALA A C 1
ATOM 542 O O . ALA A 1 73 ? -7.656 -5.031 -2.302 1.00 88.50 73 ALA A O 1
ATOM 543 N N . ASP A 1 74 ? -7.367 -5.872 -0.235 1.00 90.12 74 ASP A N 1
ATOM 544 C CA . ASP A 1 74 ? -8.679 -6.523 -0.129 1.00 90.12 74 ASP A CA 1
ATOM 545 C C . ASP A 1 74 ? -9.827 -5.496 -0.248 1.00 90.12 74 ASP A C 1
ATOM 547 O O . ASP A 1 74 ? -10.900 -5.813 -0.754 1.00 90.12 74 ASP A O 1
ATOM 551 N N . LEU A 1 75 ? -9.586 -4.247 0.175 1.00 88.50 75 LEU A N 1
ATOM 552 C CA . LEU A 1 75 ? -10.504 -3.109 0.030 1.00 88.50 75 LEU A CA 1
ATOM 553 C C . LEU A 1 75 ? -10.413 -2.397 -1.338 1.00 88.50 75 LEU A C 1
ATOM 555 O O . LEU A 1 75 ? -11.120 -1.419 -1.568 1.00 88.50 75 LEU A O 1
ATOM 559 N N . GLY A 1 76 ? -9.530 -2.834 -2.241 1.00 87.50 76 GLY A N 1
ATOM 560 C CA . GLY A 1 76 ? -9.343 -2.230 -3.567 1.00 87.50 76 GLY A CA 1
ATOM 561 C C . GLY A 1 76 ? -8.625 -0.872 -3.572 1.00 87.50 76 GLY A C 1
ATOM 562 O O . GLY A 1 76 ? -8.551 -0.213 -4.612 1.00 87.50 76 GLY A O 1
ATOM 563 N N . VAL A 1 77 ? -8.066 -0.448 -2.434 1.00 86.25 77 VAL A N 1
ATOM 564 C CA . VAL A 1 77 ? -7.394 0.857 -2.287 1.00 86.25 77 VAL A CA 1
ATOM 565 C C . VAL A 1 77 ? -6.063 0.891 -3.038 1.00 86.25 77 VAL A C 1
ATOM 567 O O . VAL A 1 77 ? -5.655 1.925 -3.562 1.00 86.25 77 VAL A O 1
ATOM 570 N N . LEU A 1 78 ? -5.367 -0.243 -3.094 1.00 86.25 78 LEU A N 1
ATOM 571 C CA . LEU A 1 78 ? -4.038 -0.382 -3.689 1.00 86.25 78 LEU A CA 1
ATOM 572 C C . LEU A 1 78 ? -3.796 -1.820 -4.148 1.00 86.25 78 LEU A C 1
ATOM 574 O O . LEU A 1 78 ? -4.553 -2.725 -3.814 1.00 86.25 78 LEU A O 1
ATOM 578 N N . ASN A 1 79 ? -2.716 -2.046 -4.888 1.00 87.69 79 ASN A N 1
ATOM 579 C CA . ASN A 1 79 ? -2.230 -3.382 -5.207 1.00 87.69 79 ASN A CA 1
ATOM 580 C C . ASN A 1 79 ? -1.033 -3.746 -4.326 1.00 87.69 79 ASN A C 1
ATOM 582 O O . ASN A 1 79 ? -0.263 -2.879 -3.902 1.00 87.69 79 ASN A O 1
ATOM 586 N N . VAL A 1 80 ? -0.848 -5.043 -4.096 1.00 87.00 80 VAL A N 1
ATOM 587 C CA . VAL A 1 80 ? 0.293 -5.587 -3.356 1.00 87.00 80 VAL A CA 1
ATOM 588 C C . VAL A 1 80 ? 1.024 -6.597 -4.220 1.00 87.00 80 VAL A C 1
ATOM 590 O O . VAL A 1 80 ? 0.400 -7.470 -4.816 1.00 87.00 80 VAL A O 1
ATOM 593 N N . LEU A 1 81 ? 2.350 -6.491 -4.250 1.00 87.25 81 LEU A N 1
ATOM 594 C CA . LEU A 1 81 ? 3.233 -7.527 -4.771 1.00 87.25 81 LEU A CA 1
ATOM 595 C C . LEU A 1 81 ? 4.037 -8.094 -3.600 1.00 87.25 81 LEU A C 1
ATOM 597 O O . LEU A 1 81 ? 4.638 -7.344 -2.832 1.00 87.25 81 LEU A O 1
ATOM 601 N N . HIS A 1 82 ? 4.026 -9.415 -3.441 1.00 86.69 82 HIS A N 1
ATOM 602 C CA . HIS A 1 82 ? 4.819 -10.080 -2.411 1.00 86.69 82 HIS A CA 1
ATOM 603 C C . HIS A 1 82 ? 6.323 -9.898 -2.701 1.00 86.69 82 HIS A C 1
ATOM 605 O O . HIS A 1 82 ? 6.709 -9.976 -3.870 1.00 86.69 82 HIS A O 1
ATOM 611 N N . PRO A 1 83 ? 7.189 -9.687 -1.688 1.00 82.44 83 PRO A N 1
ATOM 612 C CA . PRO A 1 83 ? 8.625 -9.485 -1.908 1.00 82.44 83 PRO A CA 1
ATOM 613 C C . PRO A 1 83 ? 9.289 -10.655 -2.650 1.00 82.44 83 PRO A C 1
ATOM 615 O O . PRO A 1 83 ? 10.093 -10.422 -3.544 1.00 82.44 83 PRO A O 1
ATOM 618 N N . ASP A 1 84 ? 8.889 -11.899 -2.375 1.00 85.44 84 ASP A N 1
ATOM 619 C CA . ASP A 1 84 ? 9.417 -13.085 -3.078 1.00 85.44 84 ASP A CA 1
ATOM 620 C C . ASP A 1 84 ? 8.993 -13.172 -4.555 1.00 85.44 84 ASP A C 1
ATOM 622 O O . ASP A 1 84 ? 9.543 -13.957 -5.319 1.00 85.44 84 ASP A O 1
ATOM 626 N N . SER A 1 85 ? 8.007 -12.378 -4.971 1.00 86.56 85 SER A N 1
ATOM 627 C CA . SER A 1 85 ? 7.552 -12.280 -6.363 1.00 86.56 85 SER A CA 1
ATOM 628 C C . SER A 1 85 ? 8.117 -11.046 -7.067 1.00 86.56 85 SER A C 1
ATOM 630 O O . SER A 1 85 ? 7.653 -10.684 -8.151 1.00 86.56 85 SER A O 1
ATOM 632 N N . LEU A 1 86 ? 9.094 -10.370 -6.455 1.00 83.00 86 LEU A N 1
ATOM 633 C CA . LEU A 1 86 ? 9.684 -9.154 -6.986 1.00 83.00 86 LEU A CA 1
ATOM 634 C C . LEU A 1 86 ? 10.571 -9.441 -8.203 1.00 83.00 86 LEU A C 1
ATOM 636 O O . LEU A 1 86 ? 11.781 -9.641 -8.104 1.00 83.00 86 LEU A O 1
ATOM 640 N N . HIS A 1 87 ? 9.946 -9.384 -9.372 1.00 81.75 87 HIS A N 1
ATOM 641 C CA . HIS A 1 87 ? 10.599 -9.510 -10.667 1.00 81.75 87 HIS A CA 1
ATOM 642 C C . HIS A 1 87 ? 10.090 -8.437 -11.641 1.00 81.75 87 HIS A C 1
ATOM 644 O O . HIS A 1 87 ? 9.006 -7.883 -11.432 1.00 81.75 87 HIS A O 1
ATOM 650 N N . PRO A 1 88 ? 10.840 -8.137 -12.719 1.00 82.44 88 PRO A N 1
ATOM 651 C CA . PRO A 1 88 ? 10.402 -7.178 -13.729 1.00 82.44 88 PRO A CA 1
ATOM 652 C C . PRO A 1 88 ? 9.053 -7.537 -14.364 1.00 82.44 88 PRO A C 1
ATOM 654 O O . PRO A 1 88 ? 8.215 -6.656 -14.516 1.00 82.44 88 PRO A O 1
ATOM 657 N N . SER A 1 89 ? 8.799 -8.813 -14.686 1.00 86.81 89 SER A N 1
ATOM 658 C CA . SER A 1 89 ? 7.579 -9.209 -15.410 1.00 86.81 89 SER A CA 1
ATOM 659 C C . SER A 1 89 ? 6.279 -8.871 -14.658 1.00 86.81 89 SER A C 1
ATOM 661 O O . SER A 1 89 ? 5.483 -8.126 -15.223 1.00 86.81 89 SER A O 1
ATOM 663 N N . PRO A 1 90 ? 6.080 -9.254 -13.375 1.00 84.75 90 PRO A N 1
ATOM 664 C CA . PRO A 1 90 ? 4.894 -8.831 -12.619 1.00 84.75 90 PRO A CA 1
ATOM 665 C C . PRO A 1 90 ? 4.719 -7.308 -12.511 1.00 84.75 90 PRO A C 1
ATOM 667 O O . PRO A 1 90 ? 3.593 -6.810 -12.475 1.00 84.75 90 PRO A O 1
ATOM 670 N N . LEU A 1 91 ? 5.821 -6.548 -12.456 1.00 82.00 91 LEU A N 1
ATOM 671 C CA . LEU A 1 91 ? 5.766 -5.083 -12.442 1.00 82.00 91 LEU A CA 1
ATOM 672 C C . LEU A 1 91 ? 5.315 -4.527 -13.792 1.00 82.00 91 LEU A C 1
ATOM 674 O O . LEU A 1 91 ? 4.481 -3.626 -13.823 1.00 82.00 91 LEU A O 1
ATOM 678 N N . ILE A 1 92 ? 5.846 -5.058 -14.895 1.00 85.00 92 ILE A N 1
ATOM 679 C CA . ILE A 1 92 ? 5.445 -4.682 -16.254 1.00 85.00 92 ILE A CA 1
ATOM 680 C C . ILE A 1 92 ? 3.956 -4.958 -16.444 1.00 85.00 92 ILE A C 1
ATOM 682 O O . ILE A 1 92 ? 3.232 -4.049 -16.848 1.00 85.00 92 ILE A O 1
ATOM 686 N N . ASP A 1 93 ? 3.495 -6.154 -16.075 1.00 86.25 93 ASP A N 1
ATOM 687 C CA . ASP A 1 93 ? 2.091 -6.554 -16.189 1.00 86.25 93 ASP A CA 1
ATOM 688 C C . ASP A 1 93 ? 1.180 -5.587 -15.424 1.00 86.25 93 ASP A C 1
ATOM 690 O O . ASP A 1 93 ? 0.192 -5.081 -15.963 1.00 86.25 93 ASP A O 1
ATOM 694 N N . TRP A 1 94 ? 1.549 -5.245 -14.185 1.00 85.06 94 TRP A N 1
ATOM 695 C CA . TRP A 1 94 ? 0.801 -4.275 -13.390 1.00 85.06 94 TRP A CA 1
ATOM 696 C C . TRP A 1 94 ? 0.799 -2.877 -14.023 1.00 85.06 94 TRP A C 1
ATOM 698 O O . TRP A 1 94 ? -0.260 -2.255 -14.139 1.00 85.06 94 TRP A O 1
ATOM 708 N N . ILE A 1 95 ? 1.957 -2.379 -14.474 1.00 81.75 95 ILE A N 1
ATOM 709 C CA . ILE A 1 95 ? 2.057 -1.052 -15.095 1.00 81.75 95 ILE A CA 1
ATOM 710 C C . ILE A 1 95 ? 1.271 -0.996 -16.404 1.00 81.75 95 ILE A C 1
ATOM 712 O O . ILE A 1 95 ? 0.684 0.046 -16.691 1.00 81.75 95 ILE A O 1
ATOM 716 N N . GLN A 1 96 ? 1.258 -2.068 -17.199 1.00 82.81 96 GLN A N 1
ATOM 717 C CA . GLN A 1 96 ? 0.552 -2.140 -18.481 1.00 82.81 96 GLN A CA 1
ATOM 718 C C . GLN A 1 96 ? -0.947 -2.372 -18.326 1.00 82.81 96 GLN A C 1
ATOM 720 O O . GLN A 1 96 ? -1.708 -1.944 -19.200 1.00 82.81 96 GLN A O 1
ATOM 725 N N . SER A 1 97 ? -1.377 -2.983 -17.217 1.00 79.56 97 SER A N 1
ATOM 726 C CA . SER A 1 97 ? -2.791 -3.215 -16.942 1.00 79.56 97 SER A CA 1
ATOM 727 C C . SER A 1 97 ? -3.606 -1.918 -17.100 1.00 79.56 97 SER A C 1
ATOM 729 O O . SER A 1 97 ? -3.099 -0.808 -16.846 1.00 79.56 97 SER A O 1
ATOM 731 N N . PRO A 1 98 ? -4.871 -1.999 -17.558 1.00 67.44 98 PRO A N 1
ATOM 732 C CA . PRO A 1 98 ? -5.798 -0.896 -17.368 1.00 67.44 98 PRO A CA 1
ATOM 733 C C . PRO A 1 98 ? -5.809 -0.651 -15.865 1.00 67.44 98 PRO A C 1
ATOM 735 O O . PRO A 1 98 ? -6.223 -1.544 -15.126 1.00 67.44 98 PRO A O 1
ATOM 738 N N . LEU A 1 99 ? -5.266 0.492 -15.424 1.00 65.12 99 LEU A N 1
ATOM 739 C CA . LEU A 1 99 ? -5.201 0.847 -14.009 1.00 65.12 99 LEU A CA 1
ATOM 740 C C . LEU A 1 99 ? -6.644 0.862 -13.534 1.00 65.12 99 LEU A C 1
ATOM 742 O O . LEU A 1 99 ? -7.390 1.799 -13.817 1.00 65.12 99 LEU A O 1
ATOM 746 N N . SER A 1 100 ? -7.054 -0.264 -12.962 1.00 54.34 100 SER A N 1
ATOM 747 C CA . SER A 1 100 ? -8.446 -0.529 -12.660 1.00 54.34 100 SER A CA 1
ATOM 748 C C . SER A 1 100 ? -8.846 0.516 -11.638 1.00 54.34 100 SER A C 1
ATOM 750 O O . SER A 1 100 ? -8.023 0.898 -10.806 1.00 54.34 100 SER A O 1
ATOM 752 N N . SER A 1 101 ? -10.055 1.055 -11.769 1.00 52.78 101 SER A N 1
ATOM 753 C CA . SER A 1 101 ? -10.583 2.095 -10.891 1.00 52.78 101 SER A CA 1
ATOM 754 C C . SER A 1 101 ? -10.230 1.788 -9.435 1.00 52.78 101 SER A C 1
ATOM 756 O O . SER A 1 101 ? -10.769 0.850 -8.850 1.00 52.78 101 SER A O 1
ATOM 758 N N . HIS A 1 102 ? -9.290 2.544 -8.875 1.00 70.25 102 HIS A N 1
ATOM 759 C CA . HIS A 1 102 ? -8.954 2.419 -7.469 1.00 70.25 102 HIS A CA 1
ATOM 760 C C . HIS A 1 102 ? -10.025 3.143 -6.677 1.00 70.25 102 HIS A C 1
ATOM 762 O O . HIS A 1 102 ? -10.299 4.318 -6.937 1.00 70.25 102 HIS A O 1
ATOM 768 N N . VAL A 1 103 ? -10.621 2.439 -5.718 1.00 81.88 103 VAL A N 1
ATOM 769 C CA . VAL A 1 103 ? -11.484 3.077 -4.729 1.00 81.88 103 VAL A CA 1
ATOM 770 C C . VAL A 1 103 ? -10.617 4.066 -3.962 1.00 81.88 103 VAL A C 1
ATOM 772 O O . VAL A 1 103 ? -9.540 3.708 -3.472 1.00 81.88 103 VAL A O 1
ATOM 775 N N . LEU A 1 104 ? -11.039 5.328 -3.886 1.00 83.94 104 LEU A N 1
ATOM 776 C CA . LEU A 1 104 ? -10.293 6.294 -3.096 1.00 83.94 104 LEU A CA 1
ATOM 777 C C . LEU A 1 104 ? -10.433 5.894 -1.633 1.00 83.94 104 LEU A C 1
ATOM 779 O O . LEU A 1 104 ? -11.539 5.699 -1.142 1.00 83.94 104 LEU A O 1
ATOM 783 N N . ALA A 1 105 ? -9.311 5.811 -0.918 1.00 84.00 105 ALA A N 1
ATOM 784 C CA . ALA A 1 105 ? -9.316 5.414 0.488 1.00 84.00 105 ALA A CA 1
ATOM 785 C C . ALA A 1 105 ? -10.319 6.230 1.319 1.00 84.00 105 ALA A C 1
ATOM 787 O O . ALA A 1 105 ? -11.005 5.674 2.162 1.00 84.00 105 ALA A O 1
ATOM 788 N N . ARG A 1 106 ? -10.444 7.533 1.036 1.00 83.38 106 ARG A N 1
ATOM 789 C CA . ARG A 1 106 ? -11.373 8.450 1.718 1.00 83.38 106 ARG A CA 1
ATOM 790 C C . ARG A 1 106 ? -12.857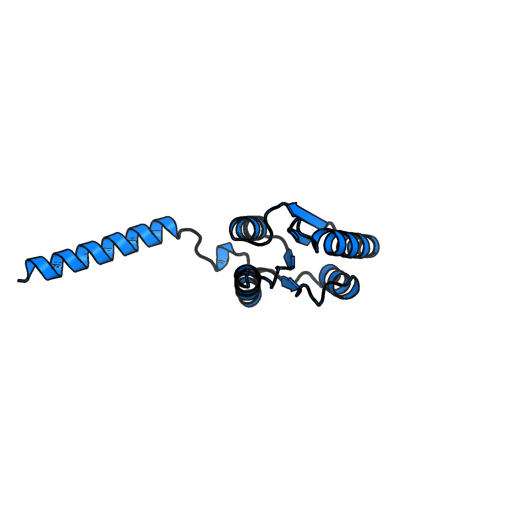 8.110 1.533 1.00 83.38 106 ARG A C 1
ATOM 792 O O . ARG A 1 106 ? -13.668 8.595 2.307 1.00 83.38 106 ARG A O 1
ATOM 799 N N . ASP A 1 107 ? -13.201 7.332 0.508 1.00 86.88 107 ASP A N 1
ATOM 800 C CA . ASP A 1 107 ? -14.588 6.969 0.207 1.00 86.88 107 ASP A CA 1
ATOM 801 C C . ASP A 1 107 ? -15.041 5.752 1.030 1.00 86.88 107 ASP A C 1
ATOM 803 O O . ASP A 1 107 ? -16.235 5.486 1.128 1.00 86.88 107 ASP A O 1
ATOM 807 N N . ILE A 1 108 ? -14.098 4.999 1.611 1.00 87.12 108 ILE A N 1
ATOM 808 C CA . ILE A 1 108 ? -14.376 3.736 2.317 1.00 87.12 108 ILE A CA 1
ATOM 809 C C . ILE A 1 108 ? -13.725 3.620 3.698 1.00 87.12 108 ILE A C 1
ATOM 811 O O . ILE A 1 108 ? -14.129 2.776 4.495 1.00 87.12 108 ILE A O 1
ATOM 815 N N . ILE A 1 109 ? -12.704 4.426 3.984 1.00 83.25 109 ILE A N 1
ATOM 816 C CA . ILE A 1 109 ? -12.018 4.477 5.272 1.00 83.25 109 ILE A CA 1
ATOM 817 C C . ILE A 1 109 ? -12.342 5.820 5.902 1.00 83.25 109 ILE A C 1
ATOM 819 O O . ILE A 1 109 ? -12.080 6.873 5.320 1.00 83.25 109 ILE A O 1
ATOM 823 N N . ASP A 1 110 ? -12.868 5.758 7.117 1.00 84.69 110 ASP A N 1
ATOM 824 C CA . ASP A 1 110 ? -13.021 6.927 7.961 1.00 84.69 110 ASP A CA 1
ATOM 825 C C . ASP A 1 110 ? -11.658 7.338 8.537 1.00 84.69 110 ASP A C 1
ATOM 827 O O . ASP A 1 110 ? -10.994 6.572 9.243 1.00 84.69 110 ASP A O 1
ATOM 831 N N . PHE A 1 111 ? -11.229 8.552 8.200 1.00 82.81 111 PHE A N 1
ATOM 832 C CA . PHE A 1 111 ? -9.975 9.133 8.672 1.00 82.81 111 PHE A CA 1
ATOM 833 C C . PHE A 1 111 ? -10.149 9.992 9.931 1.00 82.81 111 PHE A C 1
ATOM 835 O O . PHE A 1 111 ? -9.144 10.483 10.448 1.00 82.81 111 PHE A O 1
ATOM 842 N N . ASP A 1 112 ? -11.367 10.133 10.470 1.00 85.44 112 ASP A N 1
ATOM 843 C CA . ASP A 1 112 ? -11.653 10.926 11.674 1.00 85.44 112 ASP A CA 1
ATOM 844 C C . ASP A 1 112 ? -11.476 10.142 12.988 1.00 85.44 112 ASP A C 1
ATOM 846 O O . ASP A 1 112 ? -12.091 10.404 14.022 1.00 85.44 112 ASP A O 1
ATOM 850 N N . GLY A 1 113 ? -10.576 9.155 12.967 1.00 85.19 113 GLY A N 1
ATOM 851 C CA . GLY A 1 113 ? -10.375 8.220 14.071 1.00 85.19 113 GLY A CA 1
ATOM 852 C C . GLY A 1 113 ? -10.058 8.885 15.415 1.00 85.19 113 GLY A C 1
ATOM 853 O O . GLY A 1 113 ? -10.422 8.337 16.450 1.00 85.19 113 GLY A O 1
ATOM 854 N N . LEU A 1 114 ? -9.414 10.059 15.429 1.00 87.12 114 LEU A N 1
ATOM 855 C CA . LEU A 1 114 ? -9.136 10.781 16.676 1.00 87.12 114 LEU A CA 1
ATOM 856 C C . LEU A 1 114 ? -10.425 11.272 17.349 1.00 87.12 114 LEU A C 1
ATOM 858 O O . LEU A 1 114 ? -10.591 11.072 18.553 1.00 87.12 114 LEU A O 1
ATOM 862 N N . ASN A 1 115 ? -11.332 11.883 16.586 1.00 91.19 115 ASN A N 1
ATOM 863 C CA . ASN A 1 115 ? -12.611 12.343 17.121 1.00 91.19 115 ASN A CA 1
ATOM 864 C C . ASN A 1 115 ? -13.483 11.152 17.519 1.00 91.19 115 ASN A C 1
ATOM 866 O O . ASN A 1 115 ? -13.983 11.126 18.640 1.00 91.19 115 ASN A O 1
ATOM 870 N N . ASN A 1 116 ? -13.541 10.111 16.684 1.00 89.62 116 ASN A N 1
ATOM 871 C CA . ASN A 1 116 ? -14.284 8.886 16.991 1.00 89.62 116 ASN A CA 1
ATOM 872 C C . ASN A 1 116 ? -13.812 8.219 18.294 1.00 89.62 116 ASN A C 1
ATOM 874 O O . ASN A 1 116 ? -14.620 7.727 19.080 1.00 89.62 116 ASN A O 1
ATOM 878 N N . VAL A 1 117 ? -12.497 8.205 18.552 1.00 91.69 117 VAL A N 1
ATOM 879 C CA . VAL A 1 117 ? -11.946 7.697 19.818 1.00 91.69 117 VAL A CA 1
ATOM 880 C C . VAL A 1 117 ? -12.364 8.582 20.990 1.00 91.69 117 VAL A C 1
ATOM 882 O O . VAL A 1 117 ? -12.751 8.049 22.028 1.00 91.69 117 VAL A O 1
ATOM 885 N N . ASN A 1 118 ? -12.330 9.909 20.840 1.00 92.81 118 ASN A N 1
ATOM 886 C CA . ASN A 1 118 ? -12.777 10.824 21.894 1.00 92.81 118 ASN A CA 1
ATOM 887 C C . ASN A 1 118 ? -14.264 10.628 22.227 1.00 92.81 118 ASN A C 1
ATOM 889 O O . ASN A 1 118 ? -14.616 10.532 23.403 1.00 92.81 118 ASN A O 1
ATOM 893 N N . GLU A 1 119 ? -15.123 10.503 21.215 1.00 92.94 119 GLU A N 1
ATOM 894 C CA . GLU A 1 119 ? -16.558 10.239 21.389 1.00 92.94 119 GLU A CA 1
ATOM 895 C C . GLU A 1 119 ? -16.819 8.887 22.067 1.00 92.94 119 GLU A C 1
ATOM 897 O O . GLU A 1 119 ? -17.645 8.784 22.982 1.00 92.94 119 GLU A O 1
ATOM 902 N N . LEU A 1 120 ? -16.073 7.848 21.678 1.00 91.94 120 LEU A N 1
ATOM 903 C CA . LEU A 1 120 ? -16.179 6.524 22.288 1.00 91.94 120 LEU A CA 1
ATOM 904 C C . LEU A 1 120 ? -15.759 6.547 23.766 1.00 91.94 120 LEU A C 1
ATOM 906 O O . LEU A 1 120 ? -16.440 5.966 24.612 1.00 91.94 120 LEU A O 1
ATOM 910 N N . VAL A 1 121 ? -14.663 7.238 24.091 1.00 93.31 121 VAL A N 1
ATOM 911 C CA . VAL A 1 121 ? -14.184 7.390 25.475 1.00 93.31 121 VAL A CA 1
ATOM 912 C C . VAL A 1 121 ? -15.189 8.167 26.326 1.00 93.31 121 VAL A C 1
ATOM 914 O O . VAL A 1 121 ? -15.458 7.755 27.458 1.00 93.31 121 VAL A O 1
ATOM 917 N N . ALA A 1 122 ? -15.778 9.242 25.793 1.00 91.62 122 ALA A N 1
ATOM 918 C CA . ALA A 1 122 ? -16.823 10.001 26.482 1.00 91.62 122 ALA A CA 1
ATOM 919 C C . ALA A 1 122 ? -18.038 9.110 26.796 1.00 91.62 122 ALA A C 1
ATOM 921 O O . ALA A 1 122 ? -18.446 8.997 27.951 1.00 91.62 122 ALA A O 1
ATOM 922 N N . THR A 1 123 ? -18.517 8.361 25.800 1.00 91.88 123 THR A N 1
ATOM 923 C CA . THR A 1 123 ? -19.665 7.449 25.941 1.00 91.88 123 THR A CA 1
ATOM 924 C C . THR A 1 123 ? -19.432 6.371 27.007 1.00 91.88 123 THR A C 1
ATOM 926 O O . THR A 1 123 ? -20.314 6.076 27.821 1.00 91.88 123 THR A O 1
ATOM 929 N N . LEU A 1 124 ? -18.237 5.771 27.031 1.00 90.25 124 LEU A N 1
ATOM 930 C CA . LEU A 1 124 ? -17.875 4.757 28.027 1.00 90.25 124 LEU A CA 1
ATOM 931 C C . LEU A 1 124 ? -17.756 5.347 29.442 1.00 90.25 124 LEU A C 1
ATOM 933 O O . LEU A 1 124 ? -18.113 4.684 30.421 1.00 90.25 124 LEU A O 1
ATOM 937 N N . SER A 1 125 ? -17.289 6.590 29.555 1.00 84.00 125 SER A N 1
ATOM 938 C CA . SER A 1 125 ? -17.148 7.292 30.837 1.00 84.00 125 SER A CA 1
ATOM 939 C C . SER A 1 125 ? -18.510 7.650 31.438 1.00 84.00 125 SER A C 1
ATOM 941 O O . SER A 1 125 ? -18.756 7.364 32.611 1.00 84.00 125 SER A O 1
ATOM 943 N N . ASP A 1 126 ? -19.435 8.164 30.624 1.00 81.31 126 ASP A N 1
ATOM 944 C CA . ASP A 1 126 ? -20.804 8.490 31.050 1.00 81.31 126 ASP A CA 1
ATOM 945 C C . ASP A 1 126 ? -21.585 7.234 31.462 1.00 81.31 126 ASP A C 1
ATOM 947 O O . ASP A 1 126 ? -22.273 7.209 32.487 1.00 81.31 126 ASP A O 1
ATOM 951 N N . SER A 1 127 ? -21.397 6.141 30.717 1.00 73.62 127 SER A N 1
ATOM 952 C CA . SER A 1 127 ? -21.979 4.833 31.046 1.00 73.62 127 SER A CA 1
ATOM 953 C C . SER A 1 127 ? -21.466 4.288 32.385 1.00 73.62 127 SER A C 1
ATOM 955 O O . SER A 1 127 ? -22.218 3.659 33.130 1.00 73.62 127 SER A O 1
ATOM 957 N N . THR A 1 128 ? -20.198 4.545 32.718 1.00 71.88 128 THR A N 1
ATOM 958 C CA . THR A 1 128 ? -19.588 4.116 33.986 1.00 71.88 128 THR A CA 1
ATOM 959 C C . THR A 1 128 ? -20.116 4.935 35.167 1.00 71.88 128 THR A C 1
ATOM 961 O O . THR A 1 128 ? -20.437 4.363 36.212 1.00 71.88 128 THR A O 1
ATOM 964 N N . ASN A 1 129 ? -20.290 6.249 34.997 1.00 68.00 129 ASN A N 1
ATOM 965 C CA . ASN A 1 129 ? -20.853 7.119 36.034 1.00 68.00 129 ASN A CA 1
ATOM 966 C C . ASN A 1 129 ? -22.314 6.767 36.356 1.00 68.00 129 ASN A C 1
ATOM 968 O O . ASN A 1 129 ? -22.675 6.661 37.528 1.00 68.00 129 ASN A O 1
ATOM 972 N N . HIS A 1 130 ? -23.133 6.454 35.347 1.00 61.81 130 HIS A N 1
ATOM 973 C CA . HIS A 1 130 ? -24.518 6.021 35.570 1.00 61.81 130 HIS A CA 1
ATOM 974 C C . HIS A 1 130 ? -24.658 4.677 36.307 1.00 61.81 130 HIS A C 1
ATOM 976 O O . HIS A 1 130 ? -25.684 4.436 36.948 1.00 61.81 130 HIS A O 1
ATOM 982 N N . ILE A 1 131 ? -23.655 3.795 36.240 1.00 64.62 131 ILE A N 1
ATOM 983 C CA . ILE A 1 131 ? -23.640 2.538 37.008 1.00 64.62 131 ILE A CA 1
ATOM 984 C C . ILE A 1 131 ? -23.278 2.796 38.479 1.00 64.62 131 ILE A C 1
ATOM 986 O O . ILE A 1 131 ? -23.790 2.107 39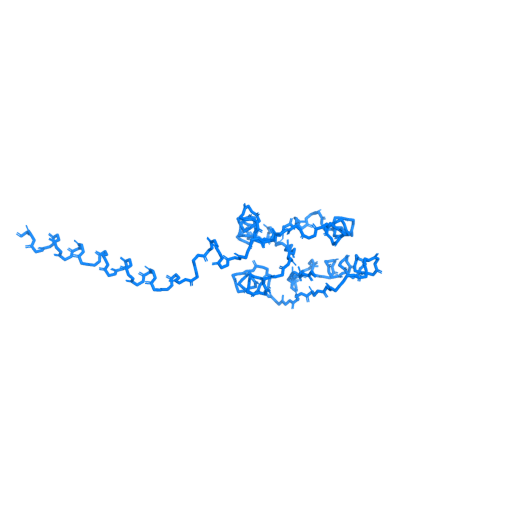.363 1.00 64.62 131 ILE A O 1
ATOM 990 N N . LEU A 1 132 ? -22.423 3.786 38.752 1.00 60.25 132 LEU A N 1
ATOM 991 C CA . LEU A 1 132 ? -21.994 4.140 40.107 1.00 60.25 132 LEU A CA 1
ATOM 992 C C . LEU A 1 132 ? -23.049 4.952 40.873 1.00 60.25 132 LEU A C 1
ATOM 994 O O . LEU A 1 132 ? -23.205 4.732 42.067 1.00 60.25 132 LEU A O 1
ATOM 998 N N . GLU A 1 133 ? -23.819 5.815 40.203 1.00 59.41 133 GLU A N 1
ATOM 999 C CA . GLU A 1 133 ? -24.894 6.613 40.829 1.00 59.41 133 GLU A CA 1
ATOM 1000 C C . GLU A 1 133 ? -26.176 5.817 41.149 1.00 59.41 133 GLU A C 1
ATOM 1002 O O . GLU A 1 133 ? -27.066 6.313 41.837 1.00 59.41 133 GLU A O 1
ATOM 1007 N N . ARG A 1 134 ? -26.297 4.579 40.651 1.00 55.84 134 ARG A N 1
ATOM 1008 C CA . ARG A 1 134 ? -27.438 3.680 40.915 1.00 55.84 134 ARG A CA 1
ATOM 1009 C C . ARG A 1 134 ? -27.195 2.672 42.050 1.00 55.84 134 ARG A C 1
ATOM 1011 O O . ARG A 1 134 ? -28.014 1.768 42.227 1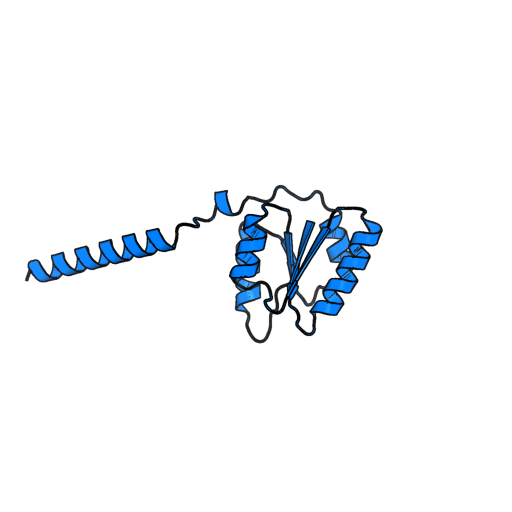.00 55.84 134 ARG A O 1
ATOM 1018 N N . ARG A 1 135 ? -26.086 2.791 42.783 1.00 46.38 135 ARG A N 1
ATOM 1019 C CA . ARG A 1 135 ? -25.779 2.015 43.997 1.00 46.38 135 ARG A CA 1
ATOM 1020 C C . ARG A 1 135 ? -25.925 2.878 45.239 1.00 46.38 135 ARG A C 1
ATOM 1022 O O . ARG A 1 135 ? -26.347 2.302 46.263 1.00 46.38 135 ARG A O 1
#

Secondary structure (DSSP, 8-state):
-EEEEESSTTHHHHHHHHHHHHHHH----EEEEESS-SSHHHHHHHHHTTS-EEE----SS--HHHHHHHHHHHTTS-EE--GGG--HHHHHHHHHS----PPPHHHHS---HHHHHHHHHHHHHHHHHHHHTT-

Radius of gyration: 19.53 Å; chains: 1; bounding box: 46×25×66 Å

Sequence (135 aa):
VLCAVGGGQDGVSLARAFVEAISVTNRPAVLLTGPHMPGYNTMCSVMSFGKPALVVPRTLPRQEQYIRAQRLADLGVLNVLHPDSLHPSPLIDWIQSPLSSHVLARDIIDFDGLNNVNELVATLSDSTNHILERR

Foldseek 3Di:
DEEEAEPDPLRVLLVVLLVVLCVPQVDDYHYHYYNDAQDDVVVVVLLVVQDAYEHAGDCPPDNVSVVVQVVCVVVQQYHYDYSVRRHNVVSNCCSNPPSPNRDRCVVPDDPVVVVVVVVVVVVVVVVVVVVVVVD

pLDDT: mean 77.78, std 10.81, range [46.38, 93.31]